Protein AF-A0A8H4ULY8-F1 (afdb_monomer_lite)

Secondary structure (DSSP, 8-state):
-----HHHHHHHHHHHHHHHHHHHHHHHHHTT--HHHHHHHHHTTHHHHHHHHHHIIIIITTTS----HHHHHHHHHHH-EEE-THHHHSPP--TTBTTTB-HHHHTTTTEEE---SSS-SSPPPPHHHHTTSPPP------------------

Foldseek 3Di:
DDCDPPVQVVVLVVLLVVLLVVLLVVCCQQVVDDPVVSVVCVVLCVSVLLSCLSSLVPAVLVPNHDDDPVVQVCCQWVFLKAAAPCSNVPDQDCPPPPPHDTSNRSCVVRMDGDDDDDDDNGRDPHPVVVPPDPDPPPDPPDPPDDPDPPDDDD

Radius of gyration: 22.16 Å; chains: 1; bounding box: 51×46×80 Å

pLDDT: mean 76.21, std 17.76, range [35.41, 96.5]

Structure (mmCIF, N/CA/C/O backbone):
data_AF-A0A8H4ULY8-F1
#
_entry.id   AF-A0A8H4ULY8-F1
#
loop_
_atom_site.group_PDB
_atom_site.id
_atom_site.type_symbol
_atom_site.label_atom_id
_atom_site.label_alt_id
_atom_si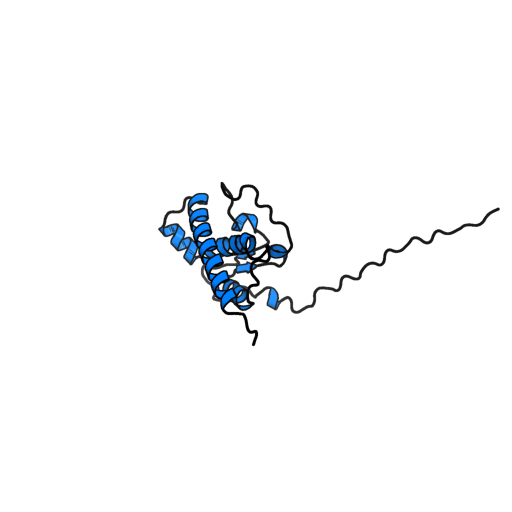te.label_comp_id
_atom_site.label_asym_id
_atom_site.label_entity_id
_atom_site.label_seq_id
_atom_site.pdbx_PDB_ins_code
_atom_site.Cartn_x
_atom_site.Cartn_y
_atom_site.Cartn_z
_atom_site.occupancy
_atom_site.B_iso_or_equiv
_atom_site.auth_seq_id
_atom_site.auth_comp_id
_atom_site.auth_asym_id
_atom_site.auth_atom_id
_atom_site.pdbx_PDB_model_num
ATOM 1 N N . MET A 1 1 ? 25.386 -4.159 -12.206 1.00 35.41 1 MET A N 1
ATOM 2 C CA . MET A 1 1 ? 25.156 -3.097 -11.210 1.00 35.41 1 MET A CA 1
ATOM 3 C C . MET A 1 1 ? 24.287 -2.080 -11.922 1.00 35.41 1 MET A C 1
ATOM 5 O O . MET A 1 1 ? 24.769 -1.456 -12.855 1.00 35.41 1 MET A O 1
ATOM 9 N N . THR A 1 2 ? 22.978 -2.111 -11.688 1.00 46.31 2 THR A N 1
ATOM 10 C CA . THR A 1 2 ? 22.019 -1.317 -12.467 1.00 46.31 2 THR A CA 1
ATOM 11 C C . THR A 1 2 ? 22.068 0.109 -11.946 1.00 46.31 2 THR A C 1
ATOM 13 O O . THR A 1 2 ? 21.712 0.349 -10.795 1.00 46.31 2 THR A O 1
ATOM 16 N N . ASP A 1 3 ? 22.587 1.003 -12.778 1.00 45.47 3 ASP A N 1
ATOM 17 C CA . ASP A 1 3 ? 22.682 2.440 -12.543 1.00 45.47 3 ASP A CA 1
ATOM 18 C C . ASP A 1 3 ? 21.252 3.004 -12.562 1.00 45.47 3 ASP A C 1
ATOM 20 O O . ASP A 1 3 ? 20.685 3.290 -13.618 1.00 45.47 3 ASP A O 1
ATOM 24 N N . TRP A 1 4 ? 20.595 3.018 -11.403 1.00 54.44 4 TRP A N 1
ATOM 25 C CA . TRP A 1 4 ? 19.336 3.735 -11.243 1.00 54.44 4 TRP A CA 1
ATOM 26 C C . TRP A 1 4 ? 19.702 5.204 -11.078 1.00 54.44 4 TRP A C 1
ATOM 28 O O . TRP A 1 4 ? 20.516 5.506 -10.203 1.00 54.44 4 TRP A O 1
ATOM 38 N N . PRO A 1 5 ? 19.152 6.130 -11.878 1.00 55.94 5 PRO A N 1
ATOM 39 C CA . PRO A 1 5 ? 19.405 7.536 -11.628 1.00 55.94 5 PRO A CA 1
ATOM 40 C C . PRO A 1 5 ? 18.896 7.840 -10.214 1.00 55.94 5 PRO A C 1
ATOM 42 O O . PRO A 1 5 ? 17.721 7.628 -9.929 1.00 55.94 5 PRO A O 1
ATOM 45 N N . GLU A 1 6 ? 19.770 8.325 -9.327 1.00 55.41 6 GLU A N 1
ATOM 46 C CA . GLU A 1 6 ? 19.470 8.760 -7.942 1.00 55.41 6 GLU A CA 1
ATOM 47 C C . GLU A 1 6 ? 18.134 9.525 -7.834 1.00 55.41 6 GLU A C 1
ATOM 49 O O . GLU A 1 6 ? 17.379 9.389 -6.873 1.00 55.41 6 GLU A O 1
ATOM 54 N N . ARG A 1 7 ? 17.799 10.251 -8.906 1.00 58.91 7 ARG A N 1
ATOM 55 C CA . ARG A 1 7 ? 16.564 11.006 -9.128 1.00 58.91 7 ARG A CA 1
ATOM 56 C C . ARG A 1 7 ? 15.260 10.201 -9.014 1.00 58.91 7 ARG A C 1
ATOM 58 O O . ARG A 1 7 ? 14.223 10.809 -8.745 1.00 58.91 7 ARG A O 1
ATOM 65 N N . ASP A 1 8 ? 15.278 8.889 -9.228 1.00 73.31 8 ASP A N 1
ATOM 66 C CA . ASP A 1 8 ? 14.086 8.036 -9.133 1.00 73.31 8 ASP A CA 1
ATOM 67 C C . ASP A 1 8 ? 13.813 7.608 -7.685 1.00 73.31 8 ASP A C 1
ATOM 69 O O . ASP A 1 8 ? 12.654 7.523 -7.275 1.00 73.31 8 ASP A O 1
ATOM 73 N N . ILE A 1 9 ? 14.860 7.424 -6.872 1.00 82.44 9 ILE A N 1
ATOM 74 C CA . ILE A 1 9 ? 14.724 7.020 -5.465 1.00 82.44 9 ILE A CA 1
ATOM 75 C C . ILE A 1 9 ? 14.116 8.142 -4.626 1.00 82.44 9 ILE A C 1
ATOM 77 O O . ILE A 1 9 ? 13.185 7.888 -3.863 1.00 82.44 9 ILE A O 1
ATOM 81 N N . ASP A 1 10 ? 14.559 9.386 -4.813 1.00 86.94 10 ASP A N 1
ATOM 82 C CA . ASP A 1 10 ? 13.999 10.538 -4.094 1.00 86.94 10 ASP A CA 1
ATOM 83 C C . ASP A 1 10 ? 12.513 10.752 -4.416 1.00 86.94 10 ASP A C 1
ATOM 85 O O . ASP A 1 10 ? 11.712 11.118 -3.551 1.00 86.94 10 ASP A O 1
ATOM 89 N N . GLN A 1 11 ? 12.115 10.497 -5.665 1.00 85.81 11 GLN A N 1
ATOM 90 C CA . GLN A 1 11 ? 10.718 10.596 -6.081 1.00 85.81 11 GLN A CA 1
ATOM 91 C C . GLN A 1 11 ? 9.872 9.466 -5.496 1.00 85.81 11 GLN A C 1
ATOM 93 O O . GLN A 1 11 ? 8.776 9.736 -5.004 1.00 85.81 11 GLN A O 1
ATOM 98 N N . ILE A 1 12 ? 10.390 8.234 -5.486 1.00 88.81 12 ILE A N 1
ATOM 99 C CA . ILE A 1 12 ? 9.755 7.094 -4.815 1.00 88.81 12 ILE A CA 1
ATOM 100 C C . ILE A 1 12 ? 9.581 7.397 -3.324 1.00 88.81 12 ILE A C 1
ATOM 102 O O . ILE A 1 12 ? 8.481 7.243 -2.799 1.00 88.81 12 ILE A O 1
ATOM 106 N N . ALA A 1 13 ? 10.623 7.894 -2.652 1.00 90.25 13 ALA A N 1
ATOM 107 C CA . ALA A 1 13 ? 10.580 8.247 -1.235 1.00 90.25 13 ALA A CA 1
ATOM 108 C C . ALA A 1 13 ? 9.545 9.346 -0.951 1.00 90.25 13 ALA A C 1
ATOM 110 O O . ALA A 1 13 ? 8.778 9.256 0.011 1.00 90.25 13 ALA A O 1
ATOM 111 N N . LYS A 1 14 ? 9.467 10.363 -1.818 1.00 91.75 14 LYS A N 1
ATOM 112 C CA . LYS A 1 14 ? 8.449 11.413 -1.723 1.00 91.75 14 LYS A CA 1
ATOM 113 C C . LYS A 1 14 ? 7.037 10.851 -1.903 1.00 91.75 14 LYS A C 1
ATOM 115 O O . LYS A 1 14 ? 6.165 11.159 -1.093 1.00 91.75 14 LYS A O 1
ATOM 120 N N . GLY A 1 15 ? 6.810 10.037 -2.934 1.00 92.00 15 GLY A N 1
ATOM 121 C CA . GLY A 1 15 ? 5.511 9.412 -3.191 1.00 92.00 15 GLY A CA 1
ATOM 122 C C . GLY A 1 15 ? 5.076 8.494 -2.046 1.00 92.00 15 GLY A C 1
ATOM 123 O O . GLY A 1 15 ? 3.936 8.572 -1.593 1.00 92.00 15 GLY A O 1
ATOM 124 N N . TRP A 1 16 ? 6.009 7.708 -1.510 1.00 94.31 16 TRP A N 1
ATOM 125 C CA . TRP A 1 16 ? 5.796 6.856 -0.343 1.00 94.31 16 TRP A CA 1
ATOM 126 C C . TRP A 1 16 ? 5.417 7.661 0.902 1.00 94.31 16 TRP A C 1
ATOM 128 O O . TRP A 1 16 ? 4.437 7.341 1.566 1.00 94.31 16 TRP A O 1
ATOM 138 N N . SER A 1 17 ? 6.150 8.737 1.205 1.00 95.31 17 SER A N 1
ATOM 139 C CA . SER A 1 17 ? 5.871 9.601 2.360 1.00 95.31 17 SER A CA 1
ATOM 140 C C . SER A 1 17 ? 4.470 10.218 2.290 1.00 95.31 17 SER A C 1
ATOM 142 O O . SER A 1 17 ? 3.724 10.203 3.273 1.00 95.31 17 SER A O 1
ATOM 144 N N . ILE A 1 18 ? 4.070 10.681 1.100 1.00 94.56 18 ILE A N 1
ATOM 145 C CA . ILE A 1 18 ? 2.718 11.193 0.855 1.00 94.56 18 ILE A CA 1
ATOM 146 C C . ILE A 1 18 ? 1.686 10.082 1.083 1.00 94.56 18 ILE A C 1
ATOM 148 O O . ILE A 1 18 ? 0.750 10.275 1.859 1.00 94.56 18 ILE A O 1
ATOM 152 N N . ALA A 1 19 ? 1.871 8.910 0.466 1.00 95.00 19 ALA A N 1
ATOM 153 C CA . ALA A 1 19 ? 0.972 7.770 0.637 1.00 95.00 19 ALA A CA 1
ATOM 154 C C . ALA A 1 19 ? 0.843 7.357 2.113 1.00 95.00 19 ALA A C 1
ATOM 156 O O . ALA A 1 19 ? -0.263 7.107 2.589 1.00 95.00 19 ALA A O 1
ATOM 157 N N . MET A 1 20 ? 1.938 7.358 2.872 1.00 95.38 20 MET A N 1
ATOM 158 C CA . MET A 1 20 ? 1.926 7.003 4.289 1.00 95.38 20 MET A CA 1
ATOM 159 C C . MET A 1 20 ? 1.142 8.012 5.129 1.00 95.38 20 MET A C 1
ATOM 161 O O . MET A 1 20 ? 0.372 7.613 6.002 1.00 95.38 20 MET A O 1
ATOM 165 N N . SER A 1 21 ? 1.291 9.312 4.853 1.00 95.19 21 SER A N 1
ATOM 166 C CA . SER A 1 21 ? 0.514 10.360 5.525 1.00 95.19 21 SER A CA 1
ATOM 167 C C . SER A 1 21 ? -0.987 10.165 5.301 1.00 95.19 21 SER A C 1
ATOM 169 O O . SER A 1 21 ? -1.750 10.096 6.263 1.00 95.19 21 SER A O 1
ATOM 171 N N . TYR A 1 22 ? -1.402 9.981 4.044 1.00 94.31 22 TYR A N 1
ATOM 172 C CA . TYR A 1 22 ? -2.806 9.731 3.705 1.00 94.31 22 TYR A CA 1
ATOM 173 C C . TYR A 1 22 ? -3.334 8.421 4.297 1.00 94.31 22 T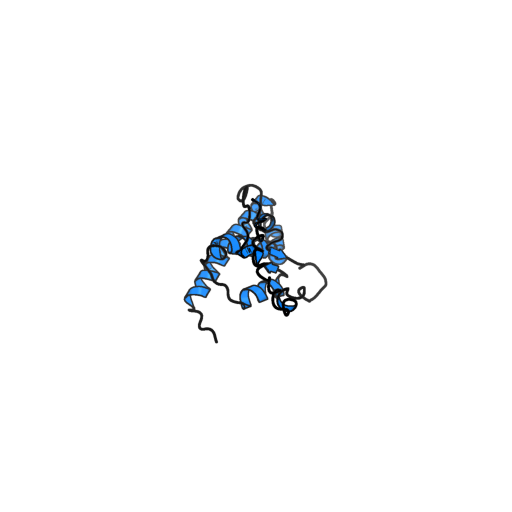YR A C 1
ATOM 175 O O . TYR A 1 22 ? -4.487 8.360 4.719 1.00 94.31 22 TYR A O 1
ATOM 183 N N . SER A 1 23 ? -2.504 7.379 4.358 1.00 93.81 23 SER A N 1
ATOM 184 C CA . SER A 1 23 ? -2.874 6.085 4.943 1.00 93.81 23 SER A CA 1
ATOM 185 C C . SER A 1 23 ? -3.132 6.204 6.442 1.00 93.81 23 SER A C 1
ATOM 187 O O . SER A 1 23 ? -4.132 5.689 6.936 1.00 93.81 23 SER A O 1
ATOM 189 N N . LYS A 1 24 ? -2.286 6.950 7.165 1.00 94.25 24 LYS A N 1
ATOM 190 C CA . LYS A 1 24 ? -2.490 7.244 8.591 1.00 94.25 24 LYS A CA 1
ATOM 191 C C . LYS A 1 24 ? -3.792 7.997 8.835 1.00 94.25 24 LYS A C 1
ATOM 193 O O . LYS A 1 24 ? -4.594 7.569 9.659 1.00 94.25 24 LYS A O 1
ATOM 198 N N . GLU A 1 25 ? -4.016 9.094 8.112 1.00 93.12 25 GLU A N 1
ATOM 199 C CA . GLU A 1 25 ? -5.237 9.899 8.247 1.00 93.12 25 GLU A CA 1
ATOM 200 C C . GLU A 1 25 ? -6.494 9.090 7.915 1.00 93.12 25 GLU A C 1
ATOM 202 O O . GLU A 1 25 ? -7.510 9.192 8.603 1.00 93.12 25 GLU A O 1
ATOM 207 N N . ARG A 1 26 ? -6.419 8.249 6.880 1.00 91.75 26 ARG A N 1
ATOM 208 C CA . ARG A 1 26 ? -7.522 7.387 6.460 1.00 91.75 26 ARG A CA 1
ATOM 209 C C . ARG A 1 26 ? -7.834 6.317 7.492 1.00 91.75 26 ARG A C 1
ATOM 211 O O . ARG A 1 26 ? -8.989 6.230 7.883 1.00 91.75 26 ARG A O 1
ATOM 218 N N . LEU A 1 27 ? -6.846 5.545 7.943 1.00 91.38 27 LEU A N 1
ATOM 219 C CA . LEU A 1 27 ? -7.057 4.508 8.958 1.00 91.38 27 LEU A CA 1
ATOM 220 C C . LEU A 1 27 ? -7.592 5.111 10.253 1.00 91.38 27 LEU A C 1
ATOM 222 O O . LEU A 1 27 ? -8.538 4.579 10.827 1.00 91.38 27 LEU A O 1
ATOM 226 N N . LYS A 1 28 ? -7.046 6.266 10.656 1.00 92.75 28 LYS A N 1
ATOM 227 C CA . LYS A 1 28 ? -7.542 7.019 11.805 1.00 92.75 28 LYS A CA 1
ATOM 228 C C . LYS A 1 28 ? -9.024 7.355 11.665 1.00 92.75 28 LYS A C 1
ATOM 230 O O . LYS A 1 28 ? -9.783 7.141 12.596 1.00 92.75 28 LYS A O 1
ATOM 235 N N . ARG A 1 29 ? -9.437 7.861 10.502 1.00 91.75 29 ARG A N 1
ATOM 236 C CA . ARG A 1 29 ? -10.823 8.267 10.241 1.00 91.75 29 ARG A CA 1
ATOM 237 C C . ARG A 1 29 ? -11.782 7.086 10.069 1.00 91.75 29 ARG A C 1
ATOM 239 O O . ARG A 1 29 ? -12.894 7.159 10.568 1.00 91.75 29 ARG A O 1
ATOM 246 N N . VAL A 1 30 ? -11.390 6.047 9.331 1.00 89.88 30 VAL A N 1
ATOM 247 C CA . VAL A 1 30 ? -12.265 4.907 8.990 1.00 89.88 30 VAL A CA 1
ATOM 248 C C . VAL A 1 30 ? -12.505 4.010 10.203 1.00 89.88 30 VAL A C 1
ATOM 250 O O . VAL A 1 30 ? -13.627 3.563 10.411 1.00 89.88 30 VAL A O 1
ATOM 253 N N . TYR A 1 31 ? -11.476 3.785 11.023 1.00 89.00 31 TYR A N 1
ATOM 254 C CA . TYR A 1 31 ? -11.571 2.932 12.211 1.00 89.00 31 TYR A CA 1
ATOM 255 C C . TYR A 1 31 ? -11.679 3.714 13.527 1.00 89.00 31 TYR A C 1
ATOM 257 O O . TYR A 1 31 ? -11.577 3.107 14.587 1.00 89.00 31 TYR A O 1
ATOM 265 N N . ASP A 1 32 ? -11.872 5.037 13.457 1.00 90.62 32 ASP A N 1
ATOM 266 C CA . ASP A 1 32 ? -11.975 5.943 14.614 1.00 90.62 32 ASP A CA 1
ATOM 267 C C . ASP A 1 32 ? -10.837 5.741 15.637 1.00 90.62 32 ASP A C 1
ATOM 269 O O . ASP A 1 32 ? -11.053 5.576 16.836 1.00 90.62 32 ASP A O 1
ATOM 273 N N . LEU A 1 33 ? -9.596 5.672 15.137 1.00 90.38 33 LEU A N 1
ATOM 274 C CA . LEU A 1 33 ? -8.433 5.343 15.964 1.00 90.38 33 LEU A CA 1
ATOM 275 C C . LEU A 1 33 ? -7.954 6.548 16.775 1.00 90.38 33 LEU A C 1
ATOM 277 O O . LEU A 1 33 ? -7.724 7.645 16.257 1.00 90.38 33 LEU A O 1
ATOM 281 N N . GLU A 1 34 ? -7.644 6.298 18.039 1.00 92.88 34 GLU A N 1
ATOM 282 C CA . GLU A 1 34 ? -6.873 7.218 18.864 1.00 92.88 34 GLU A CA 1
ATOM 283 C C . GLU A 1 34 ? -5.379 7.181 18.504 1.00 92.88 34 GLU A C 1
ATOM 285 O O . GLU A 1 34 ? -4.882 6.229 17.901 1.00 92.88 34 GLU A O 1
ATOM 290 N N . ASN A 1 35 ? -4.616 8.210 18.899 1.00 89.81 35 ASN A N 1
ATOM 291 C CA . ASN A 1 35 ? -3.200 8.326 18.506 1.00 89.81 35 ASN A CA 1
ATOM 292 C C . ASN A 1 35 ? -2.353 7.103 18.914 1.00 89.81 35 ASN A C 1
ATOM 294 O O . ASN A 1 35 ? -1.527 6.655 18.129 1.00 89.81 35 ASN A O 1
ATOM 298 N N . HIS A 1 36 ? -2.594 6.529 20.096 1.00 89.12 36 HIS A N 1
ATOM 299 C CA . HIS A 1 36 ? -1.874 5.335 20.550 1.00 89.12 36 HIS A CA 1
ATOM 300 C C . HIS A 1 36 ? -2.215 4.093 19.708 1.00 89.12 36 HIS A C 1
ATOM 302 O O . HIS A 1 36 ? -1.328 3.330 19.350 1.00 89.12 36 HIS A O 1
ATOM 308 N N . GLN A 1 37 ? -3.481 3.932 19.311 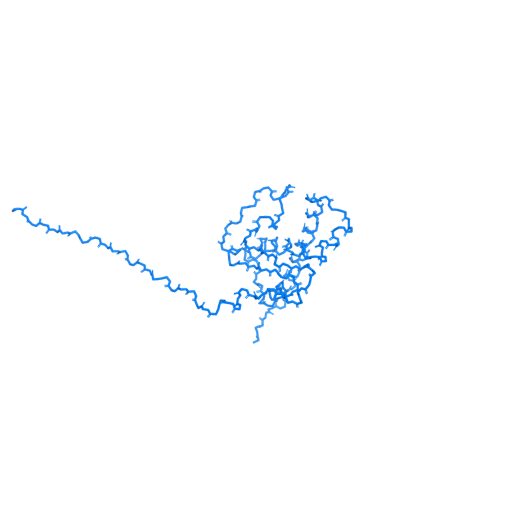1.00 88.81 37 GLN A N 1
ATOM 309 C CA . GLN A 1 37 ? -3.921 2.826 18.452 1.00 88.81 37 GLN A CA 1
ATOM 310 C C . GLN A 1 37 ? -3.388 2.976 17.025 1.00 88.81 37 GLN A C 1
ATOM 312 O O . GLN A 1 37 ? -3.147 1.986 16.333 1.00 88.81 37 GLN A O 1
ATOM 317 N N . LEU A 1 38 ? -3.197 4.218 16.572 1.00 89.12 38 LEU A N 1
ATOM 318 C CA . LEU A 1 38 ? -2.536 4.501 15.307 1.00 89.12 38 LEU A CA 1
ATOM 319 C C . LEU A 1 38 ? -1.051 4.121 15.360 1.00 89.12 38 LEU A C 1
ATOM 321 O O . LEU A 1 38 ? -0.560 3.528 14.402 1.00 89.12 38 LEU A O 1
ATOM 325 N N . ASP A 1 39 ? -0.354 4.414 16.458 1.00 87.81 39 ASP A N 1
ATOM 326 C CA . ASP A 1 39 ? 1.038 3.992 16.653 1.00 87.81 39 ASP A CA 1
ATOM 327 C C . ASP A 1 39 ? 1.152 2.460 16.695 1.00 87.81 39 ASP A C 1
ATOM 329 O O . ASP A 1 39 ? 2.005 1.888 16.015 1.00 87.81 39 ASP A O 1
ATOM 333 N N . ASP A 1 40 ? 0.231 1.779 17.381 1.00 87.56 40 ASP A N 1
ATOM 334 C CA . ASP A 1 40 ? 0.135 0.316 17.359 1.00 87.56 40 ASP A CA 1
ATOM 335 C C . ASP A 1 40 ? -0.112 -0.205 15.935 1.00 87.56 40 ASP A C 1
ATOM 337 O O . ASP A 1 40 ? 0.566 -1.118 15.473 1.00 87.56 40 ASP A O 1
ATOM 341 N N . ALA A 1 41 ? -1.005 0.426 15.167 1.00 86.75 41 ALA A N 1
ATOM 342 C CA . ALA A 1 41 ? -1.235 0.079 13.764 1.00 86.75 41 ALA A CA 1
ATOM 343 C C . ALA A 1 41 ? -0.014 0.320 12.855 1.00 86.75 41 ALA A C 1
ATOM 345 O O . ALA A 1 41 ? 0.133 -0.368 11.843 1.00 86.75 41 ALA A O 1
ATOM 346 N N . VAL A 1 42 ? 0.864 1.273 13.182 1.00 86.44 42 VAL A N 1
ATOM 347 C CA . VAL A 1 42 ? 2.162 1.421 12.504 1.00 86.44 42 VAL A CA 1
ATOM 348 C C . VAL A 1 42 ? 3.075 0.254 12.866 1.00 86.44 42 VAL A C 1
ATOM 350 O O . VAL A 1 42 ? 3.637 -0.369 11.966 1.00 86.44 42 VAL A O 1
ATOM 353 N N . ASN A 1 43 ? 3.196 -0.054 14.157 1.00 84.56 43 ASN A N 1
ATOM 354 C CA . ASN A 1 43 ? 4.082 -1.101 14.669 1.00 84.56 43 ASN A CA 1
ATOM 355 C C . ASN A 1 43 ? 3.681 -2.499 14.181 1.00 84.56 43 ASN A C 1
ATOM 357 O O . ASN A 1 43 ? 4.540 -3.314 13.865 1.00 84.56 43 ASN A O 1
ATOM 361 N N . GLU A 1 44 ? 2.382 -2.756 14.058 1.00 85.75 44 GLU A N 1
ATOM 362 C CA . GLU A 1 44 ? 1.825 -4.003 13.526 1.00 85.75 44 GLU A CA 1
ATOM 363 C C . GLU A 1 44 ? 1.844 -4.068 11.988 1.00 85.75 44 GLU A C 1
ATOM 365 O O . GLU A 1 44 ? 1.333 -5.016 11.397 1.00 85.75 44 GLU A O 1
ATOM 370 N N . GLY A 1 45 ? 2.375 -3.048 11.307 1.00 88.00 45 GLY A N 1
ATOM 371 C CA . GLY A 1 45 ? 2.464 -3.021 9.847 1.00 88.00 45 GLY A CA 1
ATOM 372 C C . GLY A 1 45 ? 1.145 -2.727 9.123 1.00 88.00 45 GLY A C 1
ATOM 373 O O . GLY A 1 45 ? 1.158 -2.590 7.902 1.00 88.00 45 GLY A O 1
ATOM 374 N N . ARG A 1 46 ? 0.018 -2.529 9.824 1.00 90.69 46 ARG A N 1
ATOM 375 C CA . ARG A 1 46 ? -1.281 -2.181 9.204 1.00 90.69 46 ARG A CA 1
ATOM 376 C C . ARG A 1 46 ? -1.216 -0.885 8.397 1.00 90.69 46 ARG A C 1
ATOM 378 O O . ARG A 1 46 ? -1.737 -0.818 7.288 1.00 90.69 46 ARG A O 1
ATOM 385 N N . VAL A 1 47 ? -0.540 0.139 8.924 1.00 93.75 47 VAL A N 1
ATOM 386 C CA . VAL A 1 47 ? -0.332 1.398 8.185 1.00 93.75 47 VAL A CA 1
ATOM 387 C C . VAL A 1 47 ? 0.555 1.173 6.965 1.00 93.75 47 VAL A C 1
ATOM 389 O O . VAL A 1 47 ? 0.325 1.787 5.926 1.00 93.75 47 VAL A O 1
ATOM 392 N N . VAL A 1 48 ? 1.553 0.293 7.066 1.00 94.56 48 VAL A N 1
ATOM 393 C CA . VAL A 1 48 ? 2.434 -0.040 5.939 1.00 94.56 48 VAL A CA 1
ATOM 394 C C . VAL A 1 48 ? 1.651 -0.771 4.855 1.00 94.56 48 VAL A C 1
ATOM 396 O O . VAL A 1 48 ? 1.765 -0.393 3.695 1.00 94.56 48 VAL A O 1
ATOM 399 N N . LEU A 1 49 ? 0.800 -1.733 5.215 1.00 94.75 49 LEU A N 1
ATOM 400 C CA . LEU A 1 49 ? -0.083 -2.428 4.279 1.00 94.75 49 LEU A CA 1
ATOM 401 C C . LEU A 1 49 ? -0.978 -1.446 3.514 1.00 94.75 49 LEU A C 1
ATOM 403 O O . LEU A 1 49 ? -0.952 -1.428 2.285 1.00 94.75 49 LEU A O 1
ATOM 407 N N . GLU A 1 50 ? -1.676 -0.563 4.230 1.00 95.19 50 GLU A N 1
ATOM 408 C CA . GLU A 1 50 ? -2.500 0.482 3.613 1.00 95.19 50 GLU A CA 1
ATOM 409 C C . GLU A 1 50 ? -1.673 1.390 2.689 1.00 95.19 50 GLU A C 1
ATOM 411 O O . GLU A 1 50 ? -2.091 1.703 1.571 1.00 95.19 50 GLU A O 1
ATOM 416 N N . THR A 1 51 ? -0.463 1.755 3.124 1.00 96.50 51 THR A N 1
ATOM 417 C CA . THR A 1 51 ? 0.469 2.584 2.350 1.00 96.50 51 THR A CA 1
ATOM 418 C C . THR A 1 51 ? 0.888 1.899 1.057 1.00 96.50 51 THR A C 1
ATOM 420 O O . THR A 1 51 ? 0.891 2.547 0.013 1.00 96.50 51 THR A O 1
ATOM 423 N N . VAL A 1 52 ? 1.210 0.603 1.094 1.00 95.62 52 VAL A N 1
ATOM 424 C CA . VAL A 1 52 ? 1.573 -0.172 -0.100 1.00 95.62 52 VAL A CA 1
ATOM 425 C C . VAL A 1 52 ? 0.406 -0.201 -1.078 1.00 95.62 52 VAL A C 1
ATOM 427 O O . VAL A 1 52 ? 0.623 0.054 -2.259 1.00 95.62 52 VAL A O 1
ATOM 430 N N . CYS A 1 53 ? -0.819 -0.441 -0.609 1.00 94.62 53 CYS A N 1
ATOM 431 C CA . CYS A 1 53 ? -2.005 -0.470 -1.464 1.00 94.62 53 CYS A CA 1
ATOM 432 C C . CYS A 1 53 ? -2.272 0.892 -2.126 1.00 94.62 53 CYS A C 1
ATOM 434 O O . CYS A 1 53 ? -2.433 0.967 -3.347 1.00 94.62 53 CYS A O 1
ATOM 436 N N . LEU A 1 54 ? -2.229 1.986 -1.359 1.00 94.00 54 LEU A N 1
ATOM 437 C CA . LEU A 1 54 ? -2.381 3.339 -1.901 1.00 94.00 54 LEU A CA 1
ATOM 438 C C . LEU A 1 54 ? -1.247 3.700 -2.872 1.00 94.00 54 LEU A C 1
ATOM 440 O O . LEU A 1 54 ? -1.498 4.250 -3.943 1.00 94.00 54 LEU A O 1
ATOM 444 N N . PHE A 1 55 ? 0.001 3.389 -2.529 1.00 94.19 55 PHE A N 1
ATOM 445 C CA . PHE A 1 55 ? 1.158 3.698 -3.366 1.00 94.19 55 PHE A CA 1
ATOM 446 C C . PHE A 1 55 ? 1.150 2.895 -4.674 1.00 94.19 55 PHE A C 1
ATOM 448 O O . PHE A 1 55 ? 1.418 3.437 -5.751 1.00 94.19 55 PHE A O 1
ATOM 455 N N . MET A 1 56 ? 0.762 1.620 -4.600 1.00 92.56 56 MET A N 1
ATOM 456 C CA . MET A 1 56 ? 0.519 0.771 -5.762 1.00 92.56 56 MET A CA 1
ATOM 457 C C . MET A 1 56 ? -0.540 1.375 -6.675 1.00 92.56 56 MET A C 1
ATOM 459 O O . MET A 1 56 ? -0.314 1.493 -7.880 1.00 92.56 56 MET A O 1
ATOM 463 N N . HIS A 1 57 ? -1.659 1.804 -6.096 1.00 90.94 57 HIS A N 1
ATOM 464 C CA . HIS A 1 57 ? -2.752 2.402 -6.842 1.00 90.94 57 HIS A CA 1
ATOM 465 C C . HIS A 1 57 ? -2.346 3.715 -7.503 1.00 90.94 57 HIS A C 1
ATOM 467 O O . HIS A 1 57 ? -2.427 3.844 -8.719 1.00 90.94 57 HIS A O 1
ATOM 473 N N . ALA A 1 58 ? -1.889 4.689 -6.721 1.00 88.94 58 ALA A N 1
ATOM 474 C CA . ALA A 1 58 ? -1.683 6.054 -7.187 1.00 88.94 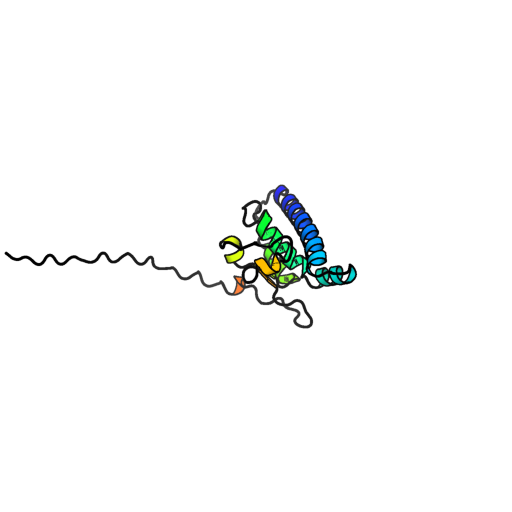58 ALA A CA 1
ATOM 475 C C . ALA A 1 58 ? -0.441 6.203 -8.071 1.00 88.94 58 ALA A C 1
ATOM 477 O O . ALA A 1 58 ? -0.432 7.040 -8.974 1.00 88.94 58 ALA A O 1
ATOM 478 N N . CYS A 1 59 ? 0.597 5.401 -7.826 1.00 88.31 59 CYS A N 1
ATOM 479 C CA . CYS A 1 59 ? 1.900 5.645 -8.424 1.00 88.31 59 CYS A CA 1
ATOM 480 C C . CYS A 1 59 ? 2.401 4.494 -9.300 1.00 88.31 59 CYS A C 1
ATOM 482 O O . CYS A 1 59 ? 2.861 4.726 -10.416 1.00 88.31 59 CYS A O 1
ATOM 484 N N . VAL A 1 60 ? 2.308 3.246 -8.841 1.00 86.00 60 VAL A N 1
ATOM 485 C CA . VAL A 1 60 ? 2.929 2.118 -9.559 1.00 86.00 60 VAL A CA 1
ATOM 486 C C . VAL A 1 60 ? 2.068 1.640 -10.728 1.00 86.00 60 VAL A C 1
ATOM 488 O O . VAL A 1 60 ? 2.561 1.578 -11.852 1.00 86.00 60 VAL A O 1
ATOM 491 N N . LYS A 1 61 ? 0.776 1.357 -10.508 1.00 81.94 61 LYS A N 1
ATOM 492 C CA . LYS A 1 61 ? -0.144 0.871 -11.556 1.00 81.94 61 LYS A CA 1
ATOM 493 C C . LYS A 1 61 ? -0.310 1.885 -12.695 1.00 81.94 61 LYS A C 1
ATOM 495 O O . LYS A 1 61 ? -0.417 1.505 -13.855 1.00 81.94 61 LYS A O 1
ATOM 500 N N . HIS A 1 62 ? -0.241 3.177 -12.378 1.00 77.69 62 HIS A N 1
ATOM 501 C CA . HIS A 1 62 ? -0.263 4.267 -13.360 1.00 77.69 62 HIS A CA 1
ATOM 502 C C . HIS A 1 62 ? 1.078 4.469 -14.092 1.00 77.69 62 HIS A C 1
ATOM 504 O O . HIS A 1 62 ? 1.209 5.397 -14.887 1.00 77.69 62 HIS A O 1
ATOM 510 N N . GLY A 1 63 ? 2.084 3.632 -13.821 1.00 77.75 63 GLY A N 1
ATOM 511 C CA . GLY A 1 63 ? 3.386 3.675 -14.482 1.00 77.75 63 GLY A CA 1
ATOM 512 C C . GLY A 1 63 ? 4.281 4.841 -14.060 1.00 77.75 63 GLY A C 1
ATOM 513 O O . GLY A 1 63 ? 5.265 5.107 -14.746 1.00 77.75 63 GLY A O 1
ATOM 514 N N . GLN A 1 64 ? 3.977 5.538 -12.956 1.00 77.31 64 GLN A N 1
ATOM 515 C CA . GLN A 1 64 ? 4.803 6.656 -12.475 1.00 77.31 64 GLN A CA 1
ATOM 516 C C . GLN A 1 64 ? 6.140 6.165 -11.918 1.00 77.31 64 GLN A C 1
ATOM 518 O O . GLN A 1 64 ? 7.154 6.838 -12.084 1.00 77.31 64 GLN A O 1
ATOM 523 N N . TYR A 1 65 ? 6.151 4.990 -11.279 1.00 78.62 65 TYR A N 1
ATOM 524 C CA . TYR A 1 65 ? 7.355 4.415 -10.685 1.00 78.62 65 TYR A CA 1
ATOM 525 C C . TYR A 1 65 ? 7.583 2.972 -11.113 1.00 78.62 65 TYR A C 1
ATOM 527 O O . TYR A 1 65 ? 6.663 2.154 -11.159 1.00 78.62 65 TYR A O 1
ATOM 535 N N . LYS A 1 66 ? 8.860 2.644 -11.325 1.00 81.25 66 LYS A N 1
ATOM 536 C CA . LYS A 1 66 ? 9.355 1.272 -11.394 1.00 81.25 66 LYS A CA 1
ATOM 537 C C . LYS A 1 66 ? 10.167 0.996 -10.136 1.00 81.25 66 LYS A C 1
ATOM 539 O O . LYS A 1 66 ? 11.244 1.555 -9.957 1.00 81.25 66 LYS A O 1
ATOM 544 N N . LEU A 1 67 ? 9.642 0.144 -9.265 1.00 84.19 67 LEU A N 1
ATOM 545 C CA . LEU A 1 67 ? 10.262 -0.109 -7.969 1.00 84.19 67 LEU A CA 1
ATOM 546 C C . LEU A 1 67 ? 11.396 -1.138 -8.075 1.00 84.19 67 LEU A C 1
ATOM 548 O O . LEU A 1 67 ? 11.272 -2.114 -8.826 1.00 84.19 67 LEU A O 1
ATOM 552 N N . PRO A 1 68 ? 12.500 -0.941 -7.333 1.00 84.19 68 PRO A N 1
ATOM 553 C CA . PRO A 1 68 ? 13.602 -1.892 -7.311 1.00 84.19 68 PRO A CA 1
ATOM 554 C C . PRO A 1 68 ? 13.171 -3.202 -6.644 1.00 84.19 68 PRO A C 1
ATOM 556 O O . PRO A 1 68 ? 12.306 -3.213 -5.773 1.00 84.19 68 PRO A O 1
ATOM 559 N N . LEU A 1 69 ? 13.824 -4.313 -7.003 1.00 82.12 69 LEU A N 1
ATOM 560 C CA . LEU A 1 69 ? 13.530 -5.626 -6.413 1.00 82.12 69 LEU A CA 1
ATOM 561 C C . LEU A 1 69 ? 13.627 -5.610 -4.878 1.00 82.12 69 LEU A C 1
ATOM 563 O O . LEU A 1 69 ? 12.822 -6.240 -4.198 1.00 82.12 69 LEU A O 1
ATOM 567 N N . GLU A 1 70 ? 14.594 -4.864 -4.346 1.00 84.56 70 GLU A N 1
ATOM 568 C CA . GLU A 1 70 ? 14.846 -4.782 -2.908 1.00 84.56 70 GLU A CA 1
ATOM 569 C C . GLU A 1 70 ? 13.668 -4.182 -2.132 1.00 84.56 70 GLU A C 1
ATOM 571 O O . GLU A 1 70 ? 13.402 -4.602 -1.012 1.00 84.56 70 GLU A O 1
ATOM 576 N N . PHE A 1 71 ? 12.898 -3.281 -2.750 1.00 87.94 71 PHE A N 1
ATOM 577 C CA . PHE A 1 71 ? 11.692 -2.722 -2.140 1.00 87.94 71 PHE A CA 1
ATOM 578 C C . PHE A 1 71 ? 10.688 -3.826 -1.779 1.00 87.94 71 PHE A C 1
ATOM 580 O O . PHE A 1 71 ? 10.210 -3.896 -0.649 1.00 87.94 71 PHE A O 1
ATOM 587 N N . TRP A 1 72 ? 10.428 -4.744 -2.713 1.00 88.00 72 TRP A N 1
ATOM 588 C CA . TRP A 1 72 ? 9.514 -5.867 -2.493 1.00 88.00 72 TRP A CA 1
ATOM 589 C C . TRP A 1 72 ? 10.052 -6.860 -1.464 1.00 88.00 72 TRP A C 1
ATOM 591 O O . TRP A 1 72 ? 9.285 -7.412 -0.680 1.00 88.00 72 TRP A O 1
ATOM 601 N N . ARG A 1 73 ? 11.374 -7.072 -1.445 1.00 85.12 73 ARG A N 1
ATOM 602 C CA . ARG A 1 73 ? 12.022 -7.968 -0.479 1.00 85.12 73 ARG A CA 1
ATOM 603 C C . ARG A 1 73 ? 11.891 -7.444 0.945 1.00 85.12 73 ARG A C 1
ATOM 605 O O . ARG A 1 73 ? 11.575 -8.242 1.816 1.00 85.12 73 ARG A O 1
ATOM 612 N N . ILE A 1 74 ? 12.061 -6.137 1.152 1.00 86.00 74 ILE A N 1
ATOM 613 C CA . ILE A 1 74 ? 11.893 -5.487 2.459 1.00 86.00 74 ILE A CA 1
ATOM 614 C C . ILE A 1 74 ? 10.438 -5.577 2.930 1.00 86.00 74 ILE A C 1
ATOM 616 O O . ILE A 1 74 ? 10.189 -5.965 4.066 1.00 86.00 74 ILE A O 1
ATOM 620 N N . LEU A 1 75 ? 9.464 -5.277 2.059 1.00 88.06 75 LEU A N 1
ATOM 621 C CA . LEU A 1 75 ? 8.039 -5.405 2.406 1.00 88.06 75 LEU A CA 1
ATOM 622 C C . LEU A 1 75 ? 7.690 -6.814 2.890 1.00 88.06 75 LEU A C 1
ATOM 624 O O . LEU A 1 75 ? 6.967 -6.994 3.870 1.00 88.06 75 LEU A O 1
ATOM 628 N N . HIS A 1 76 ? 8.249 -7.806 2.214 1.00 86.00 76 HIS A N 1
ATOM 629 C CA . HIS A 1 76 ? 8.065 -9.195 2.567 1.00 86.00 76 HIS A CA 1
ATOM 630 C C . HIS A 1 76 ? 8.802 -9.586 3.858 1.00 86.00 76 HIS A C 1
ATOM 632 O O . HIS A 1 76 ? 8.205 -10.218 4.723 1.00 86.00 76 HIS A O 1
ATOM 638 N N . SER A 1 77 ? 10.081 -9.227 4.010 1.00 82.31 77 SER A N 1
ATOM 639 C CA . SER A 1 77 ? 10.898 -9.664 5.150 1.00 82.31 77 SER A CA 1
ATOM 640 C C . SER A 1 77 ? 10.523 -8.990 6.463 1.00 82.31 77 SER A C 1
ATOM 642 O O . SER A 1 77 ? 10.544 -9.651 7.496 1.00 82.31 77 SER A O 1
ATOM 644 N N . GLU A 1 78 ? 10.190 -7.700 6.421 1.00 84.38 78 GLU A N 1
ATOM 645 C CA . GLU A 1 78 ? 9.919 -6.899 7.618 1.00 84.38 78 GLU A CA 1
ATOM 646 C C . GLU A 1 78 ? 8.448 -6.945 8.031 1.00 84.38 78 GLU A C 1
ATOM 648 O O . GLU A 1 78 ? 8.137 -6.909 9.218 1.00 84.38 78 GLU A O 1
ATOM 653 N N . TYR A 1 79 ? 7.537 -7.028 7.056 1.00 85.44 79 TYR A N 1
ATOM 654 C CA . TYR A 1 79 ? 6.100 -6.884 7.306 1.00 85.44 79 TYR A CA 1
ATOM 655 C C . TYR A 1 79 ? 5.271 -8.091 6.854 1.00 85.44 79 TYR A C 1
ATOM 657 O O . TYR A 1 79 ? 4.063 -8.101 7.065 1.00 85.44 79 TYR A O 1
ATOM 665 N N . GLY A 1 80 ? 5.869 -9.095 6.202 1.00 87.00 80 GLY A N 1
ATOM 666 C CA . GLY A 1 80 ? 5.119 -10.224 5.641 1.00 87.00 80 GLY A CA 1
ATOM 667 C C . GLY A 1 80 ? 4.172 -9.818 4.505 1.00 87.00 80 GLY A C 1
ATOM 668 O O . GLY A 1 80 ? 3.203 -10.526 4.229 1.00 87.00 80 GLY A O 1
ATOM 669 N N . ILE A 1 81 ? 4.405 -8.668 3.859 1.00 90.94 81 ILE A N 1
ATOM 670 C CA . ILE A 1 81 ? 3.533 -8.141 2.804 1.00 90.94 81 ILE A CA 1
ATOM 671 C C . ILE A 1 81 ? 3.933 -8.726 1.449 1.00 90.94 81 ILE A C 1
ATOM 673 O O . ILE A 1 81 ? 5.077 -8.623 1.005 1.00 90.94 81 ILE A O 1
ATOM 677 N N . VAL A 1 82 ? 2.947 -9.295 0.763 1.00 90.25 82 VAL A N 1
ATOM 678 C CA . VAL A 1 82 ? 3.047 -9.870 -0.575 1.00 90.25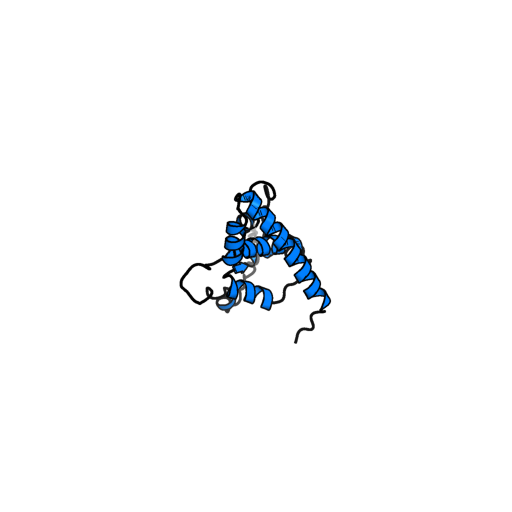 82 VAL A CA 1
ATOM 679 C C . VAL A 1 82 ? 2.171 -9.075 -1.537 1.00 90.25 82 VAL A C 1
ATOM 681 O O . VAL A 1 82 ? 0.980 -8.889 -1.298 1.00 90.25 82 VAL A O 1
ATOM 684 N N . VAL A 1 83 ? 2.757 -8.659 -2.660 1.00 90.81 83 VAL A N 1
ATOM 685 C CA . VAL A 1 83 ? 2.057 -8.001 -3.772 1.00 90.81 83 VAL A CA 1
ATOM 686 C C . VAL A 1 83 ? 1.973 -8.985 -4.936 1.00 90.81 83 VAL A C 1
ATOM 688 O O . VAL A 1 83 ? 2.998 -9.367 -5.504 1.00 90.81 83 VAL A O 1
ATOM 691 N N . TYR A 1 84 ? 0.762 -9.414 -5.289 1.00 89.94 84 TYR A N 1
ATOM 692 C CA . TYR A 1 84 ? 0.537 -10.348 -6.391 1.00 89.94 84 TYR A CA 1
ATOM 693 C C . TYR A 1 84 ? 0.573 -9.634 -7.748 1.00 89.94 84 TYR A C 1
ATOM 695 O O . TYR A 1 84 ? 0.259 -8.444 -7.828 1.00 89.94 84 TYR A O 1
ATOM 703 N N . PRO A 1 85 ? 0.889 -10.346 -8.848 1.00 89.12 85 PRO A N 1
ATOM 704 C CA . PRO A 1 85 ? 0.843 -9.776 -10.197 1.00 89.12 85 PRO A CA 1
ATOM 705 C C . PRO A 1 85 ? -0.502 -9.123 -10.545 1.00 89.12 85 PRO A C 1
ATOM 707 O O . PRO A 1 85 ? -0.525 -8.104 -11.232 1.00 89.12 85 PRO A O 1
ATOM 710 N N . SER A 1 86 ? -1.603 -9.653 -10.005 1.00 88.06 86 SER A N 1
ATOM 711 C CA . SER A 1 86 ? -2.952 -9.112 -10.186 1.00 88.06 86 SER A CA 1
ATOM 712 C C . SER A 1 86 ? -3.081 -7.656 -9.720 1.00 88.06 86 SER A C 1
ATOM 714 O O . SER A 1 86 ? -3.807 -6.892 -10.345 1.00 88.06 86 SER A O 1
ATOM 716 N N . ALA A 1 87 ? -2.308 -7.211 -8.720 1.00 90.00 87 ALA A N 1
ATOM 717 C CA . ALA A 1 87 ? -2.286 -5.811 -8.277 1.00 90.00 87 ALA A CA 1
ATOM 718 C C . ALA A 1 87 ? -1.820 -4.824 -9.368 1.00 90.00 87 ALA A C 1
ATOM 720 O O . ALA A 1 87 ? -2.104 -3.627 -9.288 1.00 90.00 87 ALA A O 1
ATOM 721 N N . PHE A 1 88 ? -1.082 -5.315 -10.369 1.00 87.69 88 PHE A N 1
ATOM 722 C CA . PHE A 1 88 ? -0.585 -4.529 -11.498 1.00 87.69 88 PHE A CA 1
ATOM 723 C C . PHE A 1 88 ? -1.489 -4.641 -12.727 1.00 87.69 88 PHE A C 1
ATOM 725 O O . PHE A 1 88 ? -1.549 -3.704 -13.522 1.00 87.69 88 PHE A O 1
ATOM 732 N N . THR A 1 89 ? -2.145 -5.788 -12.911 1.00 84.88 89 THR A N 1
ATOM 733 C CA . THR A 1 89 ? -2.814 -6.139 -14.172 1.00 84.88 89 THR A CA 1
ATOM 734 C C . THR A 1 89 ? -4.330 -6.059 -14.114 1.00 84.88 89 THR A C 1
ATOM 736 O O . THR A 1 89 ? -4.950 -5.843 -15.149 1.00 84.88 89 THR A O 1
ATOM 739 N N . GLU A 1 90 ? -4.929 -6.251 -12.942 1.00 86.12 90 GLU A N 1
ATOM 740 C CA . GLU A 1 90 ? -6.380 -6.290 -12.780 1.00 86.12 90 GLU A CA 1
ATOM 741 C C . GLU A 1 90 ? -6.920 -4.943 -12.309 1.00 86.12 90 GLU A C 1
ATOM 743 O O . GLU A 1 90 ? -6.237 -4.161 -11.635 1.00 86.12 90 GLU A O 1
ATOM 748 N N . ASP A 1 91 ? -8.160 -4.649 -12.692 1.00 84.38 91 ASP A N 1
ATOM 749 C CA . ASP A 1 91 ? -8.855 -3.451 -12.250 1.00 84.38 91 ASP A CA 1
ATOM 750 C C . ASP A 1 91 ? -9.410 -3.632 -10.846 1.00 84.38 91 ASP A C 1
ATOM 752 O O . ASP A 1 91 ? -10.248 -4.488 -10.588 1.00 84.38 91 ASP A O 1
ATOM 756 N N . VAL A 1 92 ? -8.903 -2.801 -9.936 1.00 84.94 92 VAL A N 1
ATOM 757 C CA . VAL A 1 92 ? -9.334 -2.762 -8.544 1.00 84.94 92 VAL A CA 1
ATOM 758 C C . VAL A 1 92 ? -10.485 -1.776 -8.445 1.00 84.94 92 VAL A C 1
ATOM 760 O O . VAL A 1 92 ? -10.319 -0.585 -8.730 1.00 84.94 92 VAL A O 1
ATOM 763 N N . GLU A 1 93 ? -11.655 -2.276 -8.064 1.00 77.19 93 GLU A N 1
ATOM 764 C CA . GLU A 1 93 ? -12.835 -1.449 -7.864 1.00 77.19 93 GLU A CA 1
ATOM 765 C C . GLU A 1 93 ? -12.688 -0.633 -6.575 1.00 77.19 93 GLU A C 1
ATOM 767 O O . GLU A 1 93 ? -12.695 -1.158 -5.467 1.00 77.19 93 GLU A O 1
ATOM 772 N N . VAL A 1 94 ? -12.544 0.683 -6.731 1.00 72.19 94 VAL A N 1
ATOM 773 C CA . VAL A 1 94 ? -12.332 1.635 -5.628 1.00 72.19 94 VAL A CA 1
ATOM 774 C C . VAL A 1 94 ? -13.585 2.473 -5.339 1.00 72.19 94 VAL A C 1
ATOM 776 O O . VAL A 1 94 ? -13.500 3.627 -4.916 1.00 72.19 94 VAL A O 1
ATOM 779 N N . GLN A 1 95 ? -14.779 1.937 -5.598 1.00 68.25 95 GLN A N 1
ATOM 780 C CA . GLN A 1 95 ? -16.015 2.641 -5.243 1.00 68.25 95 GLN A CA 1
ATOM 781 C C . GLN A 1 95 ? -16.137 2.750 -3.710 1.00 68.25 95 GLN A C 1
ATOM 783 O O . GLN A 1 95 ? -15.892 1.786 -2.994 1.00 68.25 95 GLN A O 1
ATOM 788 N N . GLY A 1 96 ? -16.480 3.936 -3.188 1.00 62.38 96 GLY A N 1
ATOM 789 C CA . GLY A 1 96 ? -16.546 4.202 -1.735 1.00 62.38 96 GLY A CA 1
ATOM 790 C C . GLY A 1 96 ? -15.205 4.569 -1.080 1.00 62.38 96 GLY A C 1
ATOM 791 O O . GLY A 1 96 ? -15.125 4.819 0.128 1.00 62.38 96 GLY A O 1
ATOM 792 N N . LEU A 1 97 ? -14.137 4.657 -1.876 1.00 63.78 97 LEU A N 1
ATOM 793 C CA . LEU A 1 97 ? -12.792 4.909 -1.389 1.00 63.78 97 LEU A CA 1
ATOM 794 C C . LEU A 1 97 ? -12.598 6.387 -1.027 1.00 63.78 97 LEU A C 1
ATOM 796 O O . LEU A 1 97 ? -12.274 7.239 -1.848 1.00 63.78 97 LEU A O 1
ATOM 800 N N . GLY A 1 98 ? -12.813 6.712 0.244 1.00 57.81 98 GLY A N 1
ATOM 801 C CA . GLY A 1 98 ? -12.837 8.102 0.712 1.00 57.81 98 GLY A CA 1
ATOM 802 C C . GLY A 1 98 ? -13.816 8.332 1.849 1.00 57.81 98 GLY A C 1
ATOM 803 O O . GLY A 1 98 ? -13.557 9.197 2.677 1.00 57.81 98 GLY A O 1
ATOM 804 N N . THR A 1 99 ? -14.861 7.515 1.951 1.00 68.12 99 THR A N 1
ATOM 805 C CA . THR A 1 99 ? -15.836 7.575 3.045 1.00 68.12 99 THR A CA 1
ATOM 806 C C . THR A 1 99 ? -15.656 6.394 3.982 1.00 68.12 99 THR A C 1
ATOM 808 O O . THR A 1 99 ? -15.229 6.629 5.109 1.00 68.12 99 THR A O 1
ATOM 811 N N . ASP A 1 100 ? -15.803 5.162 3.490 1.00 74.38 100 ASP A N 1
ATOM 812 C CA . ASP A 1 100 ? -16.021 3.999 4.371 1.00 74.38 100 ASP A CA 1
ATOM 813 C C . ASP A 1 100 ? -15.072 2.820 4.109 1.00 74.38 100 ASP A C 1
ATOM 815 O O . ASP A 1 100 ? -15.078 1.859 4.867 1.00 74.38 100 ASP A O 1
ATOM 819 N N . VAL A 1 101 ? -14.258 2.890 3.048 1.00 81.94 101 VAL A N 1
ATOM 820 C CA . VAL A 1 101 ? -13.385 1.787 2.610 1.00 81.94 101 VAL A CA 1
ATOM 821 C C . VAL A 1 101 ? -11.915 2.222 2.561 1.00 81.94 101 VAL A C 1
ATOM 823 O O . VAL A 1 101 ? -11.570 3.330 2.113 1.00 81.94 101 VAL A O 1
ATOM 826 N N . THR A 1 102 ? -11.044 1.337 3.038 1.00 89.19 102 THR A N 1
ATOM 827 C CA . THR A 1 102 ? -9.579 1.434 2.994 1.00 89.19 102 THR A CA 1
ATOM 828 C C . THR A 1 102 ? -9.012 0.874 1.686 1.00 89.19 102 THR A C 1
ATOM 830 O O . THR A 1 102 ? -9.640 0.072 0.995 1.00 89.19 102 THR A O 1
ATOM 833 N N . PHE A 1 103 ? -7.794 1.272 1.320 1.00 91.75 103 PHE A N 1
ATOM 834 C CA . PHE A 1 103 ? -7.100 0.650 0.191 1.00 91.75 103 PHE A CA 1
ATOM 835 C C . PHE A 1 103 ? -6.760 -0.814 0.465 1.00 91.75 103 PHE A C 1
ATOM 837 O O . PHE A 1 103 ? -6.722 -1.601 -0.472 1.00 91.75 103 PHE A O 1
ATOM 844 N N . THR A 1 104 ? -6.550 -1.193 1.723 1.00 91.19 104 THR A N 1
ATOM 845 C CA . THR A 1 104 ? -6.358 -2.581 2.149 1.00 91.19 104 THR A CA 1
ATOM 846 C C . THR A 1 104 ? -7.570 -3.440 1.804 1.00 91.19 104 THR A C 1
ATOM 848 O O . THR A 1 104 ? -7.410 -4.522 1.246 1.00 91.19 104 THR A O 1
ATOM 851 N N . GLU A 1 105 ? -8.779 -2.949 2.076 1.00 89.94 105 GLU A N 1
ATOM 852 C CA . GLU A 1 105 ? -10.021 -3.643 1.719 1.00 89.94 105 GLU A CA 1
ATOM 853 C C . GLU A 1 105 ? -10.216 -3.703 0.199 1.00 89.94 105 GLU A C 1
ATOM 855 O O . GLU A 1 105 ? -10.558 -4.760 -0.326 1.00 89.94 105 GLU A O 1
ATOM 860 N N . ALA A 1 106 ? -9.930 -2.615 -0.524 1.00 90.75 106 ALA A N 1
ATOM 861 C CA . ALA A 1 106 ? -10.036 -2.597 -1.984 1.00 90.75 106 ALA A CA 1
ATOM 862 C C . ALA A 1 106 ? -9.031 -3.547 -2.666 1.00 90.75 106 ALA A C 1
ATOM 864 O O . ALA A 1 106 ? -9.359 -4.200 -3.649 1.00 90.75 106 ALA A O 1
ATOM 865 N N . TYR A 1 107 ? -7.809 -3.650 -2.139 1.00 91.81 107 TYR A N 1
ATOM 866 C CA . TYR A 1 107 ? -6.752 -4.521 -2.665 1.00 91.81 107 TYR A CA 1
ATOM 867 C C . TYR A 1 107 ? -6.772 -5.937 -2.075 1.00 91.81 107 TYR A C 1
ATOM 869 O O . TYR A 1 107 ? -5.820 -6.698 -2.283 1.00 91.81 107 TYR A O 1
ATOM 877 N N . TYR A 1 108 ? -7.832 -6.321 -1.362 1.00 88.56 108 TYR A N 1
ATOM 878 C CA . TYR A 1 108 ? -7.946 -7.662 -0.803 1.00 88.56 108 TYR A CA 1
ATOM 879 C C . TYR A 1 108 ? -7.792 -8.732 -1.898 1.00 88.56 108 TYR A C 1
ATOM 881 O O . TYR A 1 108 ? -8.419 -8.665 -2.951 1.00 88.56 108 TYR A O 1
ATOM 889 N N . GLY A 1 109 ? -6.908 -9.709 -1.670 1.00 85.06 109 GLY A N 1
ATOM 890 C CA . GLY A 1 109 ? -6.559 -10.744 -2.655 1.00 85.06 109 GLY A CA 1
ATOM 891 C C . GLY A 1 109 ? -5.509 -10.330 -3.699 1.00 85.06 109 GLY A C 1
ATOM 892 O O . GLY A 1 109 ? -4.913 -11.199 -4.333 1.00 85.06 109 GLY A O 1
ATOM 893 N N . HIS A 1 110 ? -5.208 -9.036 -3.832 1.00 90.31 110 HIS A N 1
ATOM 894 C CA . HIS A 1 110 ? -4.140 -8.510 -4.694 1.00 90.31 110 HIS A CA 1
ATOM 895 C C . HIS A 1 110 ? -2.877 -8.156 -3.908 1.00 90.31 110 HIS A C 1
ATOM 897 O O . HIS A 1 110 ? -1.758 -8.328 -4.396 1.00 90.31 110 HIS A O 1
ATOM 903 N N . ILE A 1 111 ? -3.049 -7.658 -2.686 1.00 92.12 111 ILE A N 1
ATOM 904 C CA . ILE A 1 111 ? -1.972 -7.356 -1.748 1.00 92.12 111 ILE A CA 1
ATOM 905 C C . ILE A 1 111 ? -2.390 -7.923 -0.401 1.00 92.12 111 ILE A C 1
ATOM 907 O O . ILE A 1 111 ? -3.469 -7.619 0.101 1.00 92.12 111 ILE A O 1
ATOM 911 N N . MET A 1 112 ? -1.559 -8.788 0.168 1.00 88.38 112 MET A N 1
ATOM 912 C CA . MET A 1 112 ? -1.877 -9.478 1.414 1.00 88.38 112 MET A CA 1
ATOM 913 C C . MET A 1 112 ? -0.710 -9.392 2.381 1.00 88.38 112 MET A C 1
ATOM 915 O O . MET A 1 112 ? 0.447 -9.499 1.985 1.00 88.38 112 MET A O 1
ATOM 919 N N . MET A 1 113 ? -1.028 -9.215 3.659 1.00 88.06 113 MET A N 1
ATOM 920 C CA . MET A 1 113 ? -0.068 -9.290 4.750 1.00 88.06 113 MET A CA 1
ATOM 921 C C . MET A 1 113 ? -0.254 -10.620 5.465 1.00 88.06 113 MET A C 1
ATOM 923 O O . MET A 1 113 ? -1.295 -10.877 6.070 1.00 88.06 113 MET A O 1
ATOM 927 N N . PHE A 1 114 ? 0.752 -11.476 5.380 1.00 79.94 114 PHE A N 1
ATOM 928 C CA . PHE A 1 114 ? 0.753 -12.782 6.013 1.00 79.94 114 PHE A CA 1
ATOM 929 C C . PHE A 1 114 ? 1.554 -12.712 7.309 1.00 79.94 114 PHE A C 1
ATOM 931 O O . PHE A 1 114 ? 2.744 -12.998 7.320 1.00 79.94 114 PHE A O 1
ATOM 938 N N . GLY A 1 115 ? 0.862 -12.346 8.390 1.00 62.25 115 GLY A N 1
ATOM 939 C CA . GLY A 1 115 ? 1.340 -12.490 9.762 1.00 62.25 115 GLY A CA 1
ATOM 940 C C . GLY A 1 115 ? 2.523 -11.599 10.154 1.00 62.25 115 GLY A C 1
ATOM 941 O O . GLY A 1 115 ? 3.655 -11.804 9.739 1.00 62.25 115 GLY A O 1
ATOM 942 N N . GLY A 1 116 ? 2.260 -10.696 11.095 1.00 57.41 116 GLY A N 1
ATOM 943 C CA . GLY A 1 116 ? 3.263 -10.078 11.957 1.00 57.41 116 GLY A CA 1
ATOM 944 C C . GLY A 1 116 ? 2.757 -10.040 13.398 1.00 57.41 116 GLY A C 1
ATOM 945 O O . GLY A 1 116 ? 2.644 -8.968 13.974 1.00 57.41 116 GLY A O 1
ATOM 946 N N . CYS A 1 117 ? 2.352 -11.177 13.977 1.00 45.75 117 CYS A N 1
ATOM 947 C CA . CYS A 1 117 ? 1.837 -11.213 15.351 1.00 45.75 117 CYS A CA 1
ATOM 948 C C . CYS A 1 117 ? 2.317 -12.476 16.082 1.00 45.75 117 CYS A C 1
ATOM 950 O O . CYS A 1 117 ? 1.778 -13.556 15.877 1.00 45.75 117 CYS A O 1
ATOM 952 N N . ASN A 1 118 ? 3.311 -12.313 16.961 1.00 43.53 118 ASN A N 1
ATOM 953 C CA . ASN A 1 118 ? 3.720 -13.262 18.005 1.00 43.53 118 ASN A CA 1
ATOM 954 C C . ASN A 1 118 ? 4.056 -14.704 17.560 1.00 43.53 118 ASN A C 1
ATOM 956 O O . ASN A 1 118 ? 3.245 -15.609 17.730 1.00 43.53 118 ASN A O 1
ATOM 960 N N . GLY A 1 119 ? 5.308 -14.961 17.159 1.00 45.50 119 GLY A N 1
ATOM 961 C CA . GLY A 1 119 ? 5.918 -16.279 17.415 1.00 45.50 119 GLY A CA 1
ATOM 962 C C . GLY A 1 119 ? 6.916 -16.788 16.386 1.00 45.50 119 GLY A C 1
ATOM 963 O O . GLY A 1 119 ? 7.975 -17.276 16.778 1.00 45.50 119 GLY A O 1
ATOM 964 N N . ASP A 1 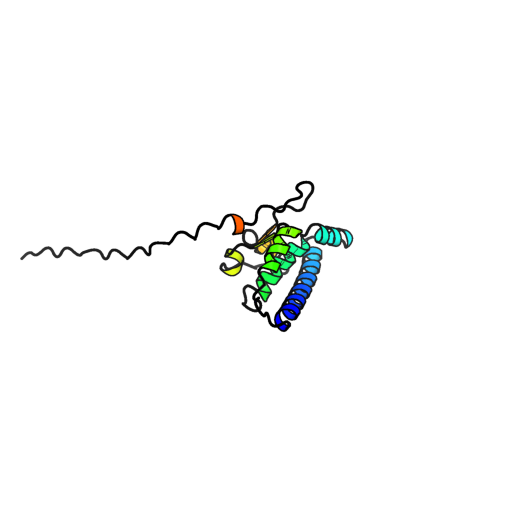120 ? 6.638 -16.631 15.096 1.00 48.03 120 ASP A N 1
ATOM 965 C CA . ASP A 1 120 ? 7.504 -17.196 14.064 1.00 48.03 120 ASP A CA 1
ATOM 966 C C . ASP A 1 120 ? 8.466 -16.135 13.527 1.00 48.03 120 ASP A C 1
ATOM 968 O O . ASP A 1 120 ? 8.084 -15.162 12.887 1.00 48.03 120 ASP A O 1
ATOM 972 N N . LYS A 1 121 ? 9.758 -16.322 13.825 1.00 51.31 121 LYS A N 1
ATOM 973 C CA . LYS A 1 121 ? 10.880 -15.436 13.450 1.00 51.31 121 LYS A CA 1
ATOM 974 C C . LYS A 1 121 ? 11.189 -15.422 11.947 1.00 51.31 121 LYS A C 1
ATOM 976 O O . LYS A 1 121 ? 12.266 -14.974 11.550 1.00 51.31 121 LYS A O 1
ATOM 981 N N . HIS A 1 122 ? 10.305 -15.965 11.123 1.00 48.50 122 HIS A N 1
ATOM 982 C CA . HIS A 1 122 ? 10.536 -16.115 9.701 1.00 48.50 122 HIS A CA 1
ATOM 983 C C . HIS A 1 122 ? 9.352 -15.538 8.939 1.00 48.50 122 HIS A C 1
ATOM 985 O O . HIS A 1 122 ? 8.221 -15.945 9.211 1.00 48.50 122 HIS A O 1
ATOM 991 N N . PRO A 1 123 ? 9.596 -14.617 7.988 1.00 52.31 123 PRO A N 1
ATOM 992 C CA . PRO A 1 123 ? 8.553 -14.248 7.054 1.00 52.31 123 PRO A CA 1
ATOM 993 C C . PRO A 1 123 ? 8.073 -15.527 6.347 1.00 52.31 123 PRO A C 1
ATOM 995 O O . PRO A 1 123 ? 8.869 -16.463 6.166 1.00 52.31 123 PRO A O 1
ATOM 998 N N . PRO A 1 124 ? 6.792 -15.602 5.956 1.00 53.94 124 PRO A N 1
ATOM 999 C CA . PRO A 1 124 ? 6.320 -16.688 5.106 1.00 53.94 124 PRO A CA 1
ATOM 1000 C C . PRO A 1 124 ? 7.233 -16.792 3.876 1.00 53.94 124 PRO A C 1
ATOM 1002 O O . PRO A 1 124 ? 7.808 -15.792 3.468 1.00 53.94 124 PRO A O 1
ATOM 1005 N N . PRO A 1 125 ? 7.458 -17.976 3.297 1.00 54.09 125 PRO A N 1
ATOM 1006 C CA . PRO A 1 125 ? 8.361 -18.091 2.160 1.00 54.09 125 PRO A CA 1
ATOM 1007 C C . PRO A 1 125 ? 7.846 -17.257 0.979 1.00 54.09 125 PRO A C 1
ATOM 1009 O O . PRO A 1 125 ? 6.649 -17.243 0.679 1.00 54.09 125 PRO A O 1
ATOM 1012 N N . CYS A 1 126 ? 8.761 -16.534 0.329 1.00 51.38 126 CYS A N 1
ATOM 1013 C CA . CYS A 1 126 ? 8.415 -15.570 -0.711 1.00 51.38 126 CYS A CA 1
ATOM 1014 C C . CYS A 1 126 ? 7.699 -16.300 -1.859 1.00 51.38 126 CYS A C 1
ATOM 1016 O O . CYS A 1 126 ? 8.207 -17.321 -2.324 1.00 51.38 126 CYS A O 1
ATOM 1018 N N . PRO A 1 127 ? 6.570 -15.805 -2.397 1.00 52.31 127 PRO A N 1
ATOM 1019 C CA . PRO A 1 127 ? 5.898 -16.470 -3.517 1.00 52.31 127 PRO A CA 1
ATOM 1020 C C . PRO A 1 127 ? 6.827 -16.673 -4.724 1.00 52.31 127 PRO A C 1
ATOM 1022 O O . PRO A 1 127 ? 6.728 -17.671 -5.435 1.00 52.31 127 PRO A O 1
ATOM 1025 N N . PHE A 1 128 ? 7.787 -15.761 -4.921 1.00 50.97 128 PHE A N 1
ATOM 1026 C CA . PHE A 1 128 ? 8.808 -15.874 -5.963 1.00 50.97 128 PHE A CA 1
ATOM 1027 C C . PHE A 1 128 ? 9.840 -16.985 -5.707 1.00 50.97 128 PHE A C 1
ATOM 1029 O O . PHE A 1 128 ? 10.488 -17.421 -6.654 1.00 50.97 128 PHE A O 1
ATOM 1036 N N . GLU A 1 129 ? 10.000 -17.478 -4.474 1.00 49.56 129 GLU A N 1
ATOM 1037 C CA . GLU A 1 129 ? 10.830 -18.661 -4.202 1.00 49.56 129 GLU A CA 1
ATOM 1038 C C . GLU A 1 129 ? 10.195 -19.949 -4.737 1.00 49.56 129 GLU A C 1
ATOM 1040 O O . GLU A 1 129 ? 10.932 -20.862 -5.117 1.00 49.56 129 GLU A O 1
ATOM 1045 N N . PHE A 1 130 ? 8.861 -20.013 -4.820 1.00 47.03 130 PHE A N 1
ATOM 1046 C CA . PHE A 1 130 ? 8.128 -21.160 -5.373 1.00 47.03 130 PHE A CA 1
ATOM 1047 C C . PHE A 1 130 ? 7.901 -21.065 -6.882 1.00 47.03 130 PHE A C 1
ATOM 1049 O O . PHE A 1 130 ? 7.802 -22.091 -7.550 1.00 47.03 130 PHE A O 1
ATOM 1056 N N . LEU A 1 131 ? 7.894 -19.856 -7.451 1.00 46.94 131 LEU A N 1
ATOM 1057 C CA . LEU A 1 131 ? 7.816 -19.624 -8.900 1.00 46.94 131 LEU A CA 1
ATOM 1058 C C . LEU A 1 131 ? 9.161 -19.894 -9.608 1.00 46.94 131 LEU A C 1
ATOM 1060 O O . LEU A 1 131 ? 9.635 -19.093 -10.411 1.00 46.94 131 LEU A O 1
ATOM 1064 N N . ARG A 1 132 ? 9.805 -21.027 -9.300 1.00 51.97 132 ARG A N 1
ATOM 1065 C CA . ARG A 1 132 ? 10.972 -21.528 -10.049 1.00 51.97 132 ARG A CA 1
ATOM 1066 C C . ARG A 1 132 ? 10.577 -22.227 -11.340 1.00 51.97 132 ARG A C 1
ATOM 1068 O O . ARG A 1 132 ? 11.414 -22.385 -12.226 1.00 51.97 132 ARG A O 1
ATOM 1075 N N . GLU A 1 133 ? 9.326 -22.655 -11.439 1.00 47.12 133 GLU A N 1
ATOM 1076 C CA . GLU A 1 133 ? 8.802 -23.242 -12.659 1.00 47.12 133 GLU A CA 1
ATOM 1077 C C . GLU A 1 133 ? 8.340 -22.118 -13.594 1.00 47.12 133 GLU A C 1
ATOM 1079 O O . GLU A 1 133 ? 7.593 -21.231 -13.164 1.00 47.12 133 GLU A O 1
ATOM 1084 N N . PRO A 1 134 ? 8.802 -22.097 -14.859 1.00 49.25 134 PRO A N 1
ATOM 1085 C CA . PRO A 1 134 ? 8.299 -21.136 -15.826 1.00 49.25 134 PRO A CA 1
ATOM 1086 C C . PRO A 1 134 ? 6.777 -21.304 -15.946 1.00 49.25 134 PRO A C 1
ATOM 1088 O O . PRO A 1 134 ? 6.293 -22.439 -15.893 1.00 49.25 134 PRO A O 1
ATOM 1091 N N . PRO A 1 135 ? 6.012 -20.207 -16.118 1.00 53.44 135 PRO A N 1
ATOM 1092 C CA . PRO A 1 135 ? 4.574 -20.311 -16.320 1.00 53.44 135 PRO A CA 1
ATOM 1093 C C . PRO A 1 135 ? 4.300 -21.292 -17.470 1.00 53.44 135 PRO A C 1
ATOM 1095 O O . PRO A 1 135 ? 5.023 -21.254 -18.475 1.00 53.44 135 PRO A O 1
ATOM 1098 N N . PRO A 1 136 ? 3.304 -22.187 -17.337 1.00 59.59 136 PRO A N 1
ATOM 1099 C CA . PRO A 1 136 ? 3.004 -23.161 -18.372 1.00 59.59 136 PRO A CA 1
ATOM 1100 C C . PRO A 1 136 ? 2.789 -22.435 -19.699 1.00 59.59 136 PRO A C 1
ATOM 1102 O O . PRO A 1 136 ? 2.060 -21.444 -19.779 1.00 59.59 136 PRO A O 1
ATOM 1105 N N . VAL A 1 137 ? 3.470 -22.908 -20.743 1.00 63.53 137 VAL A N 1
ATOM 1106 C CA . VAL A 1 137 ? 3.309 -22.367 -22.091 1.00 63.53 137 VAL A CA 1
ATOM 1107 C C . VAL A 1 137 ? 1.888 -22.688 -22.527 1.00 63.53 137 VAL A C 1
ATOM 1109 O O . VAL A 1 137 ? 1.592 -23.824 -22.895 1.00 63.53 137 VAL A O 1
ATOM 1112 N N . TYR A 1 138 ? 1.005 -21.693 -22.473 1.00 54.62 138 TYR A N 1
ATOM 1113 C CA . TYR A 1 138 ? -0.317 -21.802 -23.068 1.00 54.62 138 TYR A CA 1
ATOM 1114 C C . TYR A 1 138 ? -0.126 -22.068 -24.560 1.00 54.62 138 TYR A C 1
ATOM 1116 O O . TYR A 1 138 ? 0.298 -21.190 -25.320 1.00 54.62 138 TYR A O 1
ATOM 1124 N N . GLN A 1 139 ? -0.380 -23.308 -24.979 1.00 55.59 139 GLN A N 1
ATOM 1125 C CA . GLN A 1 139 ? -0.473 -23.626 -26.392 1.00 55.59 139 GLN A CA 1
ATOM 1126 C C . GLN A 1 139 ? -1.607 -22.768 -26.941 1.00 55.59 139 GLN A C 1
ATOM 1128 O O . GLN A 1 139 ? -2.739 -22.850 -26.471 1.00 55.59 139 GLN A O 1
ATOM 1133 N N . LYS A 1 140 ? -1.295 -21.898 -27.905 1.00 56.97 140 LYS A N 1
ATOM 1134 C CA . LYS A 1 140 ? -2.332 -21.242 -28.696 1.00 56.97 140 LYS A CA 1
ATOM 1135 C C . LYS A 1 140 ? -3.092 -22.362 -29.388 1.00 56.97 140 LYS A C 1
ATOM 1137 O O . LYS A 1 140 ? -2.569 -22.945 -30.338 1.00 56.97 140 LYS A O 1
ATOM 1142 N N . GLU A 1 141 ? -4.283 -22.683 -28.897 1.00 52.53 141 GLU A N 1
ATOM 1143 C CA . GLU A 1 141 ? -5.208 -23.524 -29.638 1.00 52.53 141 GLU A CA 1
ATOM 1144 C C . GLU A 1 141 ? -5.391 -22.856 -30.996 1.00 52.53 141 GLU A C 1
ATOM 1146 O O . GLU A 1 141 ? -5.901 -21.742 -31.118 1.00 52.53 141 GLU A O 1
ATOM 1151 N N . THR A 1 142 ? -4.835 -23.492 -32.021 1.00 52.38 142 THR A N 1
ATOM 1152 C CA . THR A 1 142 ? -5.045 -23.046 -33.388 1.00 52.38 142 THR A CA 1
ATOM 1153 C C . THR A 1 142 ? -6.516 -23.336 -33.661 1.00 52.38 142 THR A C 1
ATOM 1155 O O . THR A 1 142 ? -6.912 -24.492 -33.488 1.00 52.38 142 THR A O 1
ATOM 1158 N N . PRO A 1 143 ? -7.344 -22.343 -34.028 1.00 50.12 143 PRO A N 1
ATOM 1159 C CA . PRO A 1 143 ? -8.748 -22.595 -34.305 1.00 50.12 143 PRO A CA 1
ATOM 1160 C C . PRO A 1 143 ? -8.844 -23.692 -35.364 1.00 50.12 143 PRO A C 1
ATOM 1162 O O . PRO A 1 143 ? -8.346 -23.522 -36.479 1.00 50.12 143 PRO A O 1
ATOM 1165 N N . GLN A 1 144 ? -9.440 -24.835 -35.014 1.00 51.47 144 GLN A N 1
ATOM 1166 C CA . GLN A 1 144 ? -9.775 -25.839 -36.013 1.00 51.47 144 GLN A CA 1
ATOM 1167 C C . GLN A 1 144 ? -10.870 -25.242 -36.889 1.00 51.47 144 GLN A C 1
ATOM 1169 O O . GLN A 1 144 ? -12.023 -25.118 -36.479 1.00 51.47 144 GLN A O 1
ATOM 1174 N N . VAL A 1 145 ? -10.490 -24.822 -38.093 1.00 55.84 145 VAL A N 1
ATOM 1175 C CA . VAL A 1 145 ? -11.447 -24.468 -39.136 1.00 55.84 145 VAL A CA 1
ATOM 1176 C C . VAL A 1 145 ? -12.213 -25.750 -39.481 1.00 55.84 145 VAL A C 1
ATOM 1178 O O . VAL A 1 145 ? -11.573 -26.738 -39.850 1.00 55.84 145 VAL A O 1
ATOM 1181 N N . PRO A 1 146 ? -13.552 -25.786 -39.371 1.00 50.88 146 PRO A N 1
ATOM 1182 C CA . PRO A 1 146 ? -14.314 -26.958 -39.772 1.00 50.88 146 PRO A CA 1
ATOM 1183 C C . PRO A 1 146 ? -14.142 -27.182 -41.275 1.00 50.88 146 PRO A C 1
ATOM 1185 O O . PRO A 1 146 ? -14.450 -26.306 -42.085 1.00 50.88 146 PRO A O 1
ATOM 1188 N N . ILE A 1 147 ? -13.656 -28.365 -41.648 1.00 54.75 147 ILE A N 1
ATOM 1189 C CA . ILE A 1 147 ? -13.655 -28.829 -43.034 1.00 54.75 147 ILE A CA 1
ATOM 1190 C C . ILE A 1 147 ? -15.121 -28.981 -43.451 1.00 54.75 147 ILE A C 1
ATOM 1192 O O . ILE A 1 147 ? -15.828 -29.860 -42.961 1.00 54.75 147 ILE A O 1
ATOM 1196 N N . GLN A 1 148 ? -15.594 -28.110 -44.343 1.00 51.06 148 GLN A N 1
ATOM 1197 C CA . GLN A 1 148 ? -16.864 -28.319 -45.029 1.00 51.06 148 GLN A CA 1
ATOM 1198 C C . GLN A 1 148 ? -16.681 -29.457 -46.035 1.00 51.06 148 GLN A C 1
ATOM 1200 O O . GLN A 1 148 ? -16.002 -29.309 -47.051 1.00 51.06 148 GLN A O 1
ATOM 1205 N N . THR A 1 149 ? -17.283 -30.606 -45.742 1.00 48.28 149 THR A N 1
ATOM 1206 C CA . THR A 1 149 ? -17.433 -31.705 -46.693 1.00 48.28 149 THR A CA 1
ATOM 1207 C C . THR A 1 149 ? -18.339 -31.237 -47.827 1.00 48.28 149 THR A C 1
ATOM 1209 O O . THR A 1 149 ? -19.549 -31.106 -47.653 1.00 48.28 149 THR A O 1
ATOM 1212 N N . ILE A 1 150 ? -17.756 -30.969 -48.994 1.00 53.75 150 ILE A N 1
ATOM 1213 C CA . ILE A 1 150 ? -18.521 -30.776 -50.223 1.00 53.75 150 ILE A CA 1
ATOM 1214 C C . ILE A 1 150 ? -18.946 -32.168 -50.694 1.00 53.75 150 ILE A C 1
ATOM 1216 O O . ILE A 1 150 ? -18.180 -32.889 -51.332 1.00 53.75 150 ILE A O 1
ATOM 1220 N N . SER A 1 151 ? -20.164 -32.564 -50.338 1.00 50.12 151 SER A N 1
ATOM 1221 C CA . SER A 1 151 ? -20.834 -33.720 -50.929 1.00 50.12 151 SER A CA 1
ATOM 1222 C C . SER A 1 151 ? -21.332 -33.325 -52.318 1.00 50.12 151 SER A C 1
ATOM 1224 O O . SER A 1 151 ? -22.254 -32.523 -52.448 1.00 50.12 151 SER A O 1
ATOM 1226 N N . ALA A 1 152 ? -20.713 -33.873 -53.360 1.00 48.72 152 ALA A N 1
ATOM 1227 C CA . ALA A 1 152 ? -21.210 -33.787 -54.727 1.00 48.72 152 ALA A CA 1
ATOM 1228 C C . ALA A 1 152 ? -22.490 -34.623 -54.902 1.00 48.72 152 ALA A C 1
ATOM 1230 O O . ALA A 1 152 ? -22.531 -35.755 -54.421 1.00 48.72 152 ALA A O 1
ATOM 1231 N N . SER A 1 153 ? -23.492 -34.071 -55.596 1.00 49.84 153 SER A N 1
ATOM 1232 C CA . SER A 1 153 ? -24.573 -34.714 -56.388 1.00 49.84 153 SER A CA 1
ATOM 1233 C C . SER A 1 153 ? -25.511 -33.571 -56.826 1.00 49.84 153 SER A C 1
ATOM 1235 O O . SER A 1 153 ? -25.991 -32.848 -55.959 1.00 49.84 153 SER A O 1
ATOM 1237 N N . GLN A 1 154 ? -25.777 -33.278 -58.100 1.00 40.47 154 GLN A N 1
ATOM 1238 C CA . GLN A 1 154 ? -26.071 -34.138 -59.253 1.00 40.47 154 GLN A CA 1
ATOM 1239 C C . GLN A 1 154 ? -25.464 -33.585 -60.546 1.00 40.47 154 GLN A C 1
ATOM 1241 O O . GLN A 1 154 ? -25.294 -32.347 -60.630 1.00 40.47 154 GLN A O 1
#

Organism: NCBI:txid1053134

Sequence (154 aa):
MTDWPERDIDQIAKGWSIAMSYSKERLKRVYDLENHQLDDAVNEGRVVLETVCLFMHACVKHGQYKLPLEFWRILHSEYGIVVYPSAFTEDVEVQGLGTDVTFTEAYYGHIMMFGGCNGDKHPPPCPFEFLREPPPVYQKETPQVPIQTISASQ